Protein AF-A0A819P6S9-F1 (afdb_monomer_lite)

Radius of gyration: 13.53 Å; chains: 1; bounding box: 39×29×28 Å

pLDDT: mean 80.37, std 12.51, range [42.12, 93.25]

Structure (mmCIF, N/CA/C/O backbone):
data_AF-A0A819P6S9-F1
#
_entry.id   AF-A0A819P6S9-F1
#
loop_
_atom_site.group_PDB
_atom_site.id
_atom_site.type_symbol
_atom_site.label_atom_id
_atom_site.label_alt_id
_atom_site.label_comp_id
_atom_site.label_asym_id
_atom_site.label_entity_id
_atom_site.label_seq_id
_atom_site.pdbx_PDB_ins_code
_atom_site.Cartn_x
_atom_site.Cartn_y
_atom_site.Cartn_z
_atom_site.occupancy
_atom_site.B_iso_or_equiv
_atom_site.auth_seq_id
_atom_site.auth_comp_id
_atom_site.auth_asym_id
_atom_site.auth_atom_id
_atom_site.pdbx_PDB_model_num
ATOM 1 N N . SER A 1 1 ? 1.933 15.237 -7.198 1.00 56.25 1 SER A N 1
ATOM 2 C CA . SER A 1 1 ? 0.456 15.352 -7.141 1.00 56.25 1 SER A CA 1
ATOM 3 C C . SER A 1 1 ? 0.017 15.037 -5.716 1.00 56.25 1 SER A C 1
ATOM 5 O O . SER A 1 1 ? 0.264 13.922 -5.281 1.00 56.25 1 SER A O 1
ATOM 7 N N . GLY A 1 2 ? -0.513 16.015 -4.968 1.00 66.19 2 GLY A N 1
ATOM 8 C CA . GLY A 1 2 ? -0.607 16.103 -3.488 1.00 66.19 2 GLY A CA 1
ATOM 9 C C . GLY A 1 2 ? -1.348 15.016 -2.682 1.00 66.19 2 GLY A C 1
ATOM 10 O O . GLY A 1 2 ? -1.830 15.306 -1.593 1.00 66.19 2 GLY A O 1
ATOM 11 N N . LYS A 1 3 ? -1.426 13.780 -3.177 1.00 75.56 3 LYS A N 1
ATOM 12 C CA . LYS A 1 3 ? -2.025 12.611 -2.518 1.00 75.56 3 LYS A CA 1
ATOM 13 C C . LYS A 1 3 ? -1.363 12.302 -1.179 1.00 75.56 3 LYS A C 1
ATOM 15 O O . LYS A 1 3 ? -2.060 12.239 -0.180 1.00 75.56 3 LYS A O 1
ATOM 20 N N . SER A 1 4 ? -0.031 12.265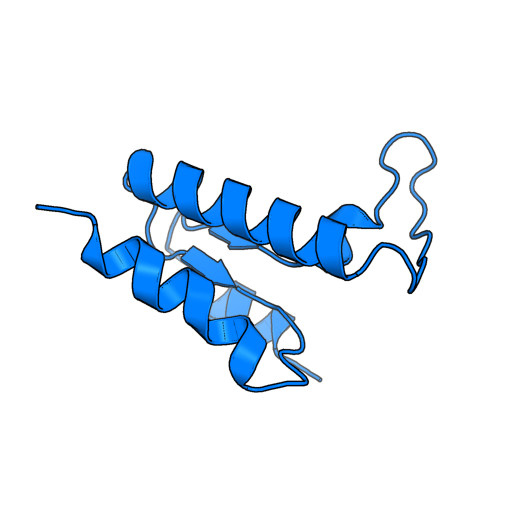 -1.125 1.00 76.12 4 SER A N 1
ATOM 21 C CA . SER A 1 4 ? 0.692 12.028 0.130 1.00 76.12 4 SER A CA 1
ATOM 22 C C . SER A 1 4 ? 0.464 13.138 1.159 1.00 76.12 4 SER A C 1
ATOM 24 O O . SER A 1 4 ? 0.428 12.876 2.359 1.00 76.12 4 SER A O 1
ATOM 26 N N . THR A 1 5 ? 0.255 14.381 0.712 1.00 82.00 5 THR A N 1
ATOM 27 C CA . THR A 1 5 ? -0.138 15.493 1.592 1.00 82.00 5 THR A CA 1
ATOM 28 C C . THR A 1 5 ? -1.546 15.279 2.146 1.00 82.00 5 THR A C 1
ATOM 30 O O . THR A 1 5 ? -1.757 15.424 3.348 1.00 82.00 5 THR A O 1
ATOM 33 N N . LEU A 1 6 ? -2.496 14.874 1.298 1.00 81.88 6 LEU A N 1
ATOM 34 C CA . LEU A 1 6 ? -3.861 14.556 1.716 1.00 81.88 6 LEU A CA 1
ATOM 35 C C . LEU A 1 6 ? -3.907 13.335 2.650 1.00 81.88 6 LEU A C 1
ATOM 37 O O . LEU A 1 6 ? -4.561 13.398 3.682 1.00 81.88 6 LEU A O 1
ATOM 41 N N . ALA A 1 7 ? -3.169 12.265 2.348 1.00 80.19 7 ALA A N 1
ATOM 42 C CA . ALA A 1 7 ? -3.066 11.070 3.183 1.00 80.19 7 ALA A CA 1
ATOM 43 C C . ALA A 1 7 ? -2.553 11.413 4.589 1.00 80.19 7 ALA A C 1
ATOM 45 O O . ALA A 1 7 ? -3.147 11.003 5.585 1.00 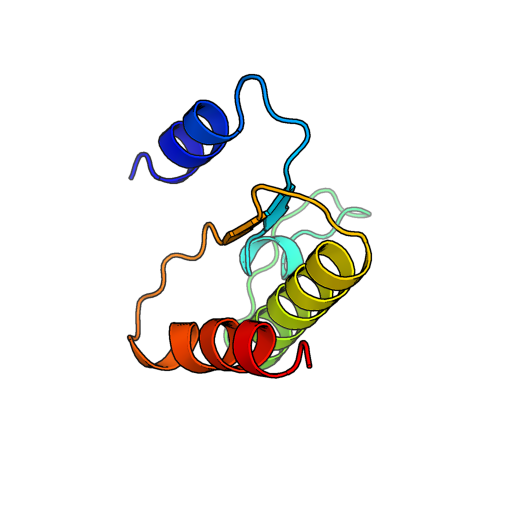80.19 7 ALA A O 1
ATOM 46 N N . LYS A 1 8 ? -1.503 12.241 4.679 1.00 81.25 8 LYS A N 1
ATOM 47 C CA . LYS A 1 8 ? -0.999 12.758 5.960 1.00 81.25 8 LYS A CA 1
ATOM 48 C C . LYS A 1 8 ? -2.039 13.604 6.692 1.00 81.25 8 LYS A C 1
ATOM 50 O O . LYS A 1 8 ? -2.166 13.466 7.900 1.00 81.25 8 LYS A O 1
ATOM 55 N N . SER A 1 9 ? -2.791 14.441 5.976 1.00 83.44 9 SER A N 1
ATOM 56 C CA . SER A 1 9 ? -3.859 15.253 6.567 1.00 83.44 9 SER A CA 1
ATOM 57 C C . SER A 1 9 ? -5.023 14.412 7.091 1.00 83.44 9 SER A C 1
ATOM 59 O O . SER A 1 9 ? -5.557 14.734 8.143 1.00 83.44 9 SER A O 1
ATOM 61 N N . ILE A 1 10 ? -5.425 13.350 6.386 1.00 81.56 10 ILE A N 1
ATOM 62 C CA . ILE A 1 10 ? -6.485 12.434 6.837 1.00 81.56 10 ILE A CA 1
ATOM 63 C C . ILE A 1 10 ? -6.022 11.667 8.074 1.00 81.56 10 ILE A C 1
ATOM 65 O O . ILE A 1 10 ? -6.793 11.481 9.008 1.00 81.56 10 ILE A O 1
ATOM 69 N N . ASN A 1 11 ? -4.755 11.252 8.100 1.00 83.25 11 ASN A N 1
ATOM 70 C CA . ASN A 1 11 ? -4.183 10.582 9.261 1.00 83.25 11 ASN A CA 1
ATOM 71 C C . ASN A 1 11 ? -3.878 11.551 10.418 1.00 83.25 11 ASN A C 1
ATOM 73 O O . ASN A 1 11 ? -3.513 11.117 11.504 1.00 83.25 11 ASN A O 1
ATOM 77 N N . HIS A 1 12 ? -3.995 12.866 10.221 1.00 79.44 12 HIS A N 1
ATOM 78 C CA . HIS A 1 12 ? -3.695 13.840 11.263 1.00 79.44 12 HIS A CA 1
ATOM 79 C C . HIS A 1 12 ? -4.748 13.753 12.378 1.00 79.44 12 HIS A C 1
ATOM 81 O O . HIS A 1 12 ? -5.931 13.986 12.147 1.00 79.44 12 HIS A O 1
ATOM 87 N N . GLY A 1 13 ? -4.313 13.391 13.588 1.00 78.31 13 GLY A N 1
ATOM 88 C CA . GLY A 1 13 ? -5.200 13.127 14.728 1.00 78.31 13 GLY A CA 1
ATOM 89 C C . GLY A 1 13 ? -5.624 11.662 14.878 1.00 78.31 13 GLY A C 1
ATOM 90 O O . GLY A 1 13 ? -6.249 11.319 15.879 1.00 78.31 13 GLY A O 1
ATOM 91 N N . TYR A 1 14 ? -5.231 10.788 13.948 1.00 78.19 14 TYR A N 1
ATOM 92 C CA . TYR A 1 14 ? -5.427 9.344 14.034 1.00 78.19 14 TYR A CA 1
ATOM 93 C C . TYR A 1 14 ? -4.071 8.635 14.065 1.00 78.19 14 TYR A C 1
ATOM 95 O O . TYR A 1 14 ? -3.134 9.019 13.372 1.00 78.19 14 TYR A O 1
ATOM 103 N N . ASN A 1 15 ? -3.948 7.556 14.836 1.00 83.69 15 ASN A N 1
ATOM 104 C CA . ASN A 1 15 ? -2.743 6.717 14.814 1.00 83.69 15 ASN A CA 1
ATOM 105 C C . ASN A 1 15 ? -2.839 5.634 13.720 1.00 83.69 15 ASN A C 1
ATOM 107 O O . ASN A 1 15 ? -2.506 4.470 13.948 1.00 83.69 15 ASN A O 1
ATOM 111 N N . GLY A 1 16 ? -3.389 6.009 12.561 1.00 87.44 16 GLY A N 1
ATOM 112 C CA . GLY A 1 16 ? -3.580 5.129 11.415 1.00 87.44 16 GLY A CA 1
ATOM 113 C C . GLY A 1 16 ? -2.290 4.907 10.631 1.00 87.44 16 GLY A C 1
ATOM 114 O O . GLY A 1 16 ? -1.228 5.448 10.956 1.00 87.44 16 GLY A O 1
ATOM 115 N N . LEU A 1 17 ? -2.376 4.099 9.576 1.00 90.19 17 LEU A N 1
ATOM 116 C CA . LEU A 1 17 ? -1.224 3.664 8.791 1.00 90.19 17 LEU A CA 1
ATOM 117 C C . LEU A 1 17 ? -1.367 4.082 7.329 1.00 90.19 17 LEU A C 1
ATOM 119 O O . LEU A 1 17 ? -2.367 3.773 6.685 1.00 90.19 17 LEU A O 1
ATOM 123 N N . ILE A 1 18 ? -0.335 4.736 6.797 1.00 90.06 18 ILE A N 1
ATOM 124 C CA . ILE A 1 18 ? -0.212 5.038 5.368 1.00 90.06 18 ILE A CA 1
ATOM 125 C C . ILE A 1 18 ? 0.725 3.994 4.756 1.00 90.06 18 ILE A C 1
ATOM 127 O O . ILE A 1 18 ? 1.822 3.772 5.269 1.00 90.06 18 ILE A O 1
ATOM 131 N N . LEU A 1 19 ? 0.280 3.332 3.692 1.00 90.06 19 LEU A N 1
ATOM 132 C CA . LEU A 1 19 ? 1.010 2.276 2.996 1.00 90.06 19 LEU A CA 1
ATOM 133 C C . LEU A 1 19 ? 1.133 2.614 1.513 1.00 90.06 19 LEU A C 1
ATOM 135 O O . LEU A 1 19 ? 0.148 3.015 0.897 1.00 90.06 19 LEU A O 1
ATOM 139 N N . SER A 1 20 ? 2.308 2.385 0.932 1.00 88.44 20 SER A N 1
ATOM 140 C CA . SER A 1 20 ? 2.538 2.504 -0.510 1.00 88.44 20 SER A CA 1
ATOM 141 C C . SER A 1 20 ? 3.294 1.285 -1.049 1.00 88.44 20 SER A C 1
ATOM 143 O O . SER A 1 20 ? 3.995 0.594 -0.308 1.00 88.44 20 SER A O 1
ATOM 145 N N . ALA A 1 21 ? 3.132 0.987 -2.335 1.00 86.75 21 ALA A N 1
ATOM 146 C CA . ALA A 1 21 ? 3.956 0.038 -3.079 1.00 86.75 21 ALA A CA 1
ATOM 147 C C . ALA A 1 21 ? 5.379 0.568 -3.272 1.00 86.75 21 ALA A C 1
ATOM 149 O O . ALA A 1 21 ? 6.321 -0.220 -3.275 1.00 86.75 21 ALA A O 1
ATOM 150 N N . ASP A 1 22 ? 5.557 1.891 -3.323 1.00 85.44 22 ASP A N 1
ATOM 151 C CA . ASP A 1 22 ? 6.880 2.509 -3.437 1.00 85.44 22 ASP A CA 1
ATOM 152 C C . ASP A 1 22 ? 7.772 2.213 -2.226 1.00 85.44 22 ASP A C 1
ATOM 154 O O . ASP A 1 22 ? 8.992 2.144 -2.367 1.00 85.44 22 ASP A O 1
ATOM 158 N N . ASP A 1 23 ? 7.174 1.941 -1.058 1.00 89.00 23 ASP A N 1
ATOM 159 C CA . ASP A 1 23 ? 7.903 1.514 0.141 1.00 89.00 23 ASP A CA 1
ATOM 160 C C . ASP A 1 23 ? 8.744 0.253 -0.104 1.00 89.00 23 ASP A C 1
ATOM 162 O O . ASP A 1 23 ? 9.762 0.068 0.556 1.00 89.00 23 ASP A O 1
ATOM 166 N N . TYR A 1 24 ? 8.336 -0.611 -1.040 1.00 90.69 24 TYR A N 1
ATOM 167 C CA . TYR A 1 24 ? 9.076 -1.824 -1.394 1.00 90.69 24 TYR A CA 1
ATOM 168 C C . TYR A 1 24 ? 10.428 -1.521 -2.052 1.00 90.69 24 TYR A C 1
ATOM 170 O O . TYR A 1 24 ? 11.377 -2.288 -1.913 1.00 90.69 24 TYR A O 1
ATOM 178 N N . PHE A 1 25 ? 10.519 -0.397 -2.762 1.00 90.06 25 PHE A N 1
ATOM 179 C CA . PHE A 1 25 ? 11.709 0.010 -3.504 1.00 90.06 25 PHE A CA 1
ATOM 180 C C . PHE A 1 25 ? 12.656 0.888 -2.677 1.00 90.06 25 PHE A C 1
ATOM 182 O O . PHE A 1 25 ? 13.714 1.283 -3.169 1.00 90.06 25 PHE A O 1
ATOM 189 N N . ASN A 1 26 ? 12.300 1.196 -1.426 1.00 91.25 26 ASN A N 1
ATOM 190 C CA . ASN A 1 26 ? 13.176 1.903 -0.50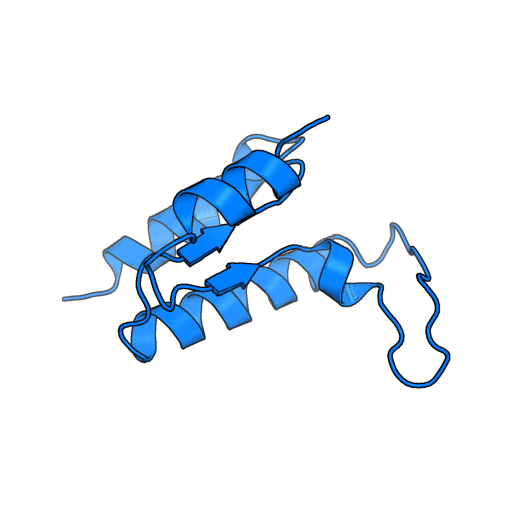1 1.00 91.25 26 ASN A CA 1
ATOM 191 C C . ASN A 1 26 ? 14.150 0.923 0.161 1.00 91.25 26 ASN A C 1
ATOM 193 O O . ASN A 1 26 ? 13.779 0.124 1.022 1.00 91.25 26 ASN A O 1
ATOM 197 N N . ASP A 1 27 ? 15.423 1.021 -0.208 1.00 86.81 27 ASP A N 1
ATOM 198 C CA . ASP A 1 27 ? 16.508 0.342 0.485 1.00 86.81 27 ASP A CA 1
ATOM 199 C C . ASP A 1 27 ? 16.921 1.172 1.706 1.00 86.81 27 ASP A C 1
ATOM 201 O O . ASP A 1 27 ? 17.595 2.200 1.590 1.00 86.81 27 ASP A O 1
ATOM 205 N N . ASN A 1 28 ? 16.515 0.717 2.893 1.00 85.62 28 ASN A N 1
ATOM 206 C CA . ASN A 1 28 ? 16.846 1.377 4.156 1.00 85.62 28 ASN A CA 1
ATOM 207 C C . ASN A 1 28 ? 18.340 1.290 4.508 1.00 85.62 28 ASN A C 1
ATOM 209 O O . ASN A 1 28 ? 18.844 2.167 5.205 1.00 85.62 28 ASN A O 1
ATOM 213 N N . ALA A 1 29 ? 19.050 0.252 4.054 1.00 89.50 29 ALA A N 1
ATOM 214 C CA . ALA A 1 29 ? 20.474 0.085 4.338 1.00 89.50 29 ALA A CA 1
ATOM 215 C C . ALA A 1 29 ? 21.320 1.052 3.499 1.00 89.50 29 ALA A C 1
ATOM 217 O O . ALA A 1 29 ? 22.302 1.608 3.988 1.00 89.50 29 ALA A O 1
ATOM 218 N N . LEU A 1 30 ? 20.918 1.283 2.248 1.00 89.62 30 LEU A N 1
ATOM 219 C CA . LEU A 1 30 ? 21.582 2.213 1.335 1.00 89.62 30 LEU A CA 1
ATOM 220 C C . LEU A 1 30 ? 20.994 3.630 1.371 1.00 89.62 30 LEU A C 1
ATOM 222 O O . LEU A 1 30 ? 21.567 4.528 0.751 1.00 89.62 30 LEU A O 1
ATOM 226 N N . ASN A 1 31 ? 19.872 3.829 2.072 1.00 90.25 31 ASN A N 1
ATOM 227 C CA . ASN A 1 31 ? 19.060 5.049 2.072 1.00 90.25 31 ASN A CA 1
ATOM 228 C C . ASN A 1 31 ? 18.766 5.547 0.643 1.00 90.25 31 ASN A C 1
ATOM 230 O O . ASN A 1 31 ? 18.960 6.721 0.314 1.00 90.25 31 ASN A O 1
ATOM 234 N N . LYS A 1 32 ? 18.374 4.622 -0.240 1.00 89.50 32 LYS A N 1
ATOM 235 C CA . LYS A 1 32 ? 18.160 4.879 -1.670 1.00 89.50 32 LYS A CA 1
ATOM 236 C C . LYS A 1 32 ? 16.867 4.250 -2.161 1.00 89.50 32 LYS A C 1
ATOM 238 O O . LYS A 1 32 ? 16.516 3.144 -1.770 1.00 89.50 32 LYS A O 1
ATOM 243 N N . TYR A 1 33 ? 16.218 4.945 -3.087 1.00 90.19 33 TYR A N 1
ATOM 244 C CA . TYR A 1 33 ? 15.109 4.405 -3.862 1.00 90.19 33 TYR A CA 1
ATOM 245 C C . TYR A 1 33 ? 15.652 3.684 -5.101 1.00 90.19 33 TYR A C 1
ATOM 247 O O . TYR A 1 33 ? 16.368 4.290 -5.904 1.00 90.19 33 TYR A O 1
ATOM 255 N N . ILE A 1 34 ? 15.335 2.398 -5.250 1.00 90.31 34 ILE A N 1
ATOM 256 C CA . ILE A 1 34 ? 15.793 1.548 -6.355 1.00 90.31 34 ILE A CA 1
ATOM 257 C C . ILE A 1 34 ? 14.572 0.915 -7.017 1.00 90.31 34 ILE A C 1
ATOM 259 O O . ILE A 1 34 ? 14.109 -0.148 -6.612 1.00 90.31 34 ILE A O 1
ATOM 263 N N . PHE A 1 35 ? 14.051 1.580 -8.044 1.00 89.00 35 PHE A N 1
ATOM 264 C CA . PHE A 1 35 ? 12.901 1.089 -8.795 1.00 89.00 35 PHE A CA 1
ATOM 265 C C . PHE A 1 35 ? 13.271 -0.069 -9.727 1.00 89.00 35 PHE A C 1
ATOM 267 O O . PHE A 1 35 ? 14.241 0.014 -10.480 1.00 89.00 35 PHE A O 1
ATOM 274 N N . ASP A 1 36 ? 12.439 -1.109 -9.721 1.00 87.69 36 ASP A N 1
ATOM 275 C CA . ASP A 1 36 ? 12.497 -2.222 -10.665 1.00 87.69 36 ASP A CA 1
ATOM 276 C C . ASP A 1 36 ? 11.076 -2.583 -11.106 1.00 87.69 36 ASP A C 1
ATOM 278 O O . ASP A 1 36 ? 10.279 -3.120 -10.332 1.00 87.69 36 ASP A O 1
ATOM 282 N N . SER A 1 37 ? 10.756 -2.302 -12.370 1.00 85.69 37 SER A N 1
ATOM 283 C CA . SER A 1 37 ? 9.427 -2.561 -12.926 1.00 85.69 37 SER A CA 1
ATOM 284 C C . SER A 1 37 ? 9.053 -4.044 -12.913 1.00 85.69 37 SER A C 1
ATOM 286 O O . SER A 1 37 ? 7.870 -4.370 -12.850 1.00 85.69 37 SER A O 1
ATOM 288 N N . ASN A 1 38 ? 10.031 -4.954 -12.932 1.00 90.12 38 ASN A N 1
ATOM 289 C CA . ASN A 1 38 ? 9.763 -6.394 -12.881 1.00 90.12 38 ASN A CA 1
ATOM 290 C C . ASN A 1 38 ? 9.270 -6.846 -11.503 1.00 90.12 38 ASN A C 1
ATOM 292 O O . ASN A 1 38 ? 8.729 -7.940 -11.370 1.00 90.12 38 ASN A O 1
ATOM 296 N N . LYS A 1 39 ? 9.431 -6.002 -10.477 1.00 90.19 39 LYS A N 1
ATOM 297 C CA . LYS A 1 39 ? 9.003 -6.286 -9.107 1.00 90.19 39 LYS A CA 1
ATOM 298 C C . LYS A 1 39 ? 7.716 -5.572 -8.709 1.00 90.19 39 LYS A C 1
ATOM 300 O O . LYS A 1 39 ? 7.353 -5.607 -7.537 1.00 90.19 39 LYS A O 1
ATOM 305 N N . LEU A 1 40 ? 6.995 -4.956 -9.647 1.00 86.19 40 LEU A N 1
ATOM 306 C CA . LEU A 1 40 ? 5.712 -4.304 -9.351 1.00 86.19 40 LEU A CA 1
ATOM 307 C C . LEU A 1 40 ? 4.721 -5.273 -8.692 1.00 86.19 40 LEU A C 1
ATOM 309 O O . LEU A 1 40 ? 4.126 -4.952 -7.666 1.00 86.19 40 LEU A O 1
ATOM 313 N N . ASP A 1 41 ? 4.618 -6.498 -9.203 1.00 85.62 41 ASP A N 1
ATOM 314 C CA . ASP A 1 41 ? 3.763 -7.538 -8.621 1.00 85.62 41 ASP A CA 1
ATOM 315 C C . ASP A 1 41 ? 4.148 -7.901 -7.177 1.00 85.62 41 ASP A C 1
ATOM 317 O O . ASP A 1 41 ? 3.292 -8.226 -6.347 1.00 85.62 41 ASP A O 1
ATOM 321 N N . GLU A 1 42 ? 5.442 -7.891 -6.863 1.00 89.62 42 GLU A N 1
ATOM 322 C CA . GLU A 1 42 ? 5.945 -8.136 -5.510 1.00 89.62 42 GLU A CA 1
ATOM 323 C C . GLU A 1 42 ? 5.657 -6.947 -4.600 1.00 89.62 42 GLU A C 1
ATOM 325 O O . GLU A 1 42 ? 5.179 -7.146 -3.482 1.00 89.62 42 GLU A O 1
ATOM 330 N N . ALA A 1 43 ? 5.861 -5.726 -5.098 1.00 89.19 43 ALA A N 1
ATOM 331 C CA . ALA A 1 43 ? 5.556 -4.489 -4.395 1.00 89.19 43 ALA A CA 1
ATOM 332 C C . ALA A 1 43 ? 4.066 -4.416 -4.023 1.00 89.19 43 ALA A C 1
ATOM 334 O O . ALA A 1 43 ? 3.726 -4.177 -2.864 1.00 89.19 43 ALA A O 1
ATOM 335 N N . HIS A 1 44 ? 3.161 -4.746 -4.951 1.00 85.44 44 HIS A N 1
ATOM 336 C CA . HIS A 1 44 ? 1.724 -4.813 -4.667 1.00 85.44 44 HIS A CA 1
ATOM 337 C C . HIS A 1 44 ? 1.385 -5.878 -3.615 1.00 85.44 44 HIS A C 1
ATOM 339 O O . HIS A 1 44 ? 0.614 -5.616 -2.686 1.00 85.44 44 HIS A O 1
ATOM 345 N N . ARG A 1 45 ? 1.982 -7.075 -3.705 1.00 87.75 45 ARG A N 1
ATOM 346 C CA . ARG A 1 45 ? 1.801 -8.129 -2.691 1.00 87.75 45 ARG A CA 1
ATOM 347 C C . ARG A 1 45 ? 2.336 -7.705 -1.323 1.00 87.75 45 ARG A C 1
ATOM 349 O O . ARG A 1 45 ? 1.702 -8.001 -0.311 1.00 87.75 45 ARG A O 1
ATOM 356 N N . PHE A 1 46 ? 3.466 -7.007 -1.282 1.00 90.31 46 PHE A N 1
ATOM 357 C CA . PHE A 1 46 ? 4.058 -6.456 -0.066 1.00 90.31 46 PHE A CA 1
ATOM 358 C C . PHE A 1 46 ? 3.115 -5.455 0.613 1.00 90.31 46 PHE A C 1
ATOM 360 O O . PHE A 1 46 ? 2.802 -5.614 1.796 1.00 90.31 46 PHE A O 1
ATOM 367 N N . THR A 1 47 ? 2.575 -4.489 -0.135 1.00 90.38 47 THR A N 1
ATOM 368 C CA . THR A 1 47 ? 1.591 -3.529 0.388 1.00 90.38 47 THR A CA 1
ATOM 369 C C . THR A 1 47 ? 0.318 -4.231 0.859 1.00 90.38 47 THR A C 1
ATOM 371 O O . THR A 1 47 ? -0.194 -3.913 1.932 1.00 90.38 47 THR A O 1
ATOM 374 N N . GLY A 1 48 ? -0.175 -5.221 0.107 1.00 88.62 48 GLY A N 1
ATOM 375 C CA . GLY A 1 48 ? -1.350 -6.013 0.479 1.00 88.62 48 GLY A CA 1
ATOM 376 C C . GLY A 1 48 ? -1.172 -6.766 1.801 1.00 88.62 48 GLY A C 1
ATOM 377 O O . GLY A 1 48 ? -2.049 -6.715 2.662 1.00 88.62 48 GLY A O 1
ATOM 378 N N . ARG A 1 49 ? -0.019 -7.413 2.015 1.00 90.69 49 ARG A N 1
ATOM 379 C CA . ARG A 1 49 ? 0.291 -8.086 3.292 1.00 90.69 49 ARG A CA 1
ATOM 380 C C . ARG A 1 49 ? 0.279 -7.103 4.462 1.00 90.69 49 ARG A C 1
ATOM 382 O O . ARG A 1 49 ? -0.389 -7.365 5.457 1.00 90.69 49 ARG A O 1
ATOM 389 N N . ARG A 1 50 ? 0.925 -5.940 4.312 1.00 93.25 50 ARG A N 1
ATOM 390 C CA . ARG A 1 50 ? 0.940 -4.889 5.347 1.00 93.25 50 ARG A CA 1
ATOM 391 C C . ARG A 1 50 ? -0.461 -4.362 5.663 1.00 93.25 50 ARG A C 1
ATOM 393 O O . ARG A 1 50 ? -0.763 -4.129 6.830 1.00 93.25 50 ARG A O 1
ATOM 400 N N . ALA A 1 51 ? -1.315 -4.211 4.650 1.00 90.19 51 ALA A N 1
ATOM 401 C CA . ALA A 1 51 ? -2.704 -3.799 4.838 1.00 90.19 51 ALA A CA 1
ATOM 402 C C . ALA A 1 51 ? -3.510 -4.860 5.604 1.00 90.19 51 ALA A C 1
ATOM 404 O O . ALA A 1 51 ? -4.165 -4.536 6.591 1.00 90.19 51 ALA A O 1
ATOM 405 N N . SER A 1 52 ? -3.400 -6.133 5.212 1.00 89.00 52 SER A N 1
ATOM 406 C CA . SER A 1 52 ? -4.019 -7.262 5.924 1.00 89.00 52 SER A CA 1
ATOM 407 C C . SER A 1 52 ? -3.571 -7.334 7.388 1.00 89.00 52 SER A C 1
ATOM 409 O O . SER A 1 52 ? -4.393 -7.512 8.283 1.00 89.00 52 SER A O 1
ATOM 411 N N . ASP A 1 53 ? -2.276 -7.186 7.659 1.00 91.44 53 ASP A N 1
ATOM 412 C CA . ASP A 1 53 ? -1.755 -7.252 9.027 1.00 91.44 53 ASP A CA 1
ATOM 413 C C . ASP A 1 53 ? -2.210 -6.059 9.875 1.00 91.44 53 ASP A C 1
ATOM 415 O O . ASP A 1 53 ? -2.516 -6.221 11.057 1.00 91.44 53 ASP A O 1
ATOM 419 N N . ALA A 1 54 ? -2.313 -4.867 9.282 1.00 89.69 54 ALA A N 1
ATOM 420 C CA . ALA A 1 54 ? -2.877 -3.697 9.946 1.00 89.69 54 ALA A CA 1
ATOM 421 C C . ALA A 1 54 ? -4.368 -3.887 10.276 1.00 89.69 54 ALA A C 1
ATOM 423 O O . ALA A 1 54 ? -4.780 -3.571 11.394 1.00 89.69 54 ALA A O 1
ATOM 424 N N . LEU A 1 55 ? -5.146 -4.481 9.360 1.00 87.81 55 LEU A N 1
ATOM 425 C CA . LEU A 1 55 ? -6.551 -4.834 9.596 1.00 87.81 55 LEU A CA 1
ATOM 426 C C . LEU A 1 55 ? -6.690 -5.823 10.758 1.00 87.81 55 LEU A C 1
ATOM 428 O O . LEU A 1 55 ? -7.457 -5.577 11.684 1.00 87.81 55 LEU A O 1
ATOM 432 N N . LYS A 1 56 ? -5.896 -6.903 10.772 1.00 89.12 56 LYS A N 1
ATOM 433 C CA . LYS A 1 56 ? -5.892 -7.896 11.867 1.00 89.12 56 LYS A CA 1
ATOM 434 C C . LYS A 1 56 ? -5.534 -7.291 13.225 1.00 89.12 56 LYS A C 1
ATOM 436 O O . LYS A 1 56 ? -5.949 -7.803 14.259 1.00 89.12 56 LYS A O 1
ATOM 441 N N . ARG A 1 57 ? -4.754 -6.209 13.230 1.00 90.19 57 ARG A N 1
ATOM 442 C CA . ARG A 1 57 ? -4.365 -5.456 14.430 1.00 90.19 57 ARG A CA 1
ATOM 443 C C . ARG A 1 57 ? -5.365 -4.359 14.810 1.00 90.19 57 ARG A C 1
ATOM 445 O O . ARG A 1 57 ? -5.074 -3.600 15.729 1.00 90.19 57 ARG A O 1
ATOM 452 N N . ASN A 1 58 ? -6.510 -4.268 14.128 1.00 88.88 58 ASN A N 1
ATOM 453 C CA . ASN A 1 58 ? -7.526 -3.229 14.315 1.00 88.88 58 ASN A CA 1
ATOM 454 C C . ASN A 1 58 ? -6.971 -1.797 14.181 1.00 88.88 58 ASN A C 1
ATOM 456 O O . ASN A 1 58 ? -7.428 -0.878 14.859 1.00 88.88 58 ASN A O 1
ATOM 460 N N . ILE A 1 59 ? -5.968 -1.594 13.319 1.00 89.44 59 ILE A N 1
ATOM 461 C CA . ILE A 1 59 ? -5.446 -0.255 13.022 1.00 89.44 59 ILE A CA 1
ATOM 462 C C . ILE A 1 59 ? -6.429 0.456 12.093 1.00 89.44 59 ILE A C 1
ATOM 464 O O . ILE A 1 59 ? -6.822 -0.092 11.065 1.00 89.44 59 ILE A O 1
ATOM 468 N N . SER A 1 60 ? -6.800 1.690 12.435 1.00 84.19 60 SER A N 1
ATOM 469 C CA . SER A 1 60 ? -7.696 2.519 11.631 1.00 84.19 60 SER A CA 1
ATOM 470 C C . SER A 1 60 ? -7.333 4.009 11.757 1.00 84.19 60 SER A C 1
ATOM 472 O O . SER A 1 60 ? -7.033 4.453 12.868 1.00 84.19 60 SER A O 1
ATOM 474 N N . PRO A 1 61 ? -7.359 4.788 10.656 1.00 89.38 61 PRO A N 1
ATOM 475 C CA . PRO A 1 61 ? -7.598 4.348 9.279 1.00 89.38 61 PRO A CA 1
ATOM 476 C C . PRO A 1 61 ? -6.368 3.654 8.660 1.00 89.38 61 PRO A C 1
ATOM 478 O O . PRO A 1 61 ? -5.231 3.885 9.069 1.00 89.38 61 PRO A O 1
ATOM 481 N N . ILE A 1 62 ? -6.590 2.820 7.641 1.00 88.44 62 ILE A N 1
ATOM 482 C CA . ILE A 1 62 ? -5.529 2.313 6.755 1.00 88.44 62 ILE A CA 1
ATOM 483 C C . ILE A 1 62 ? -5.686 3.021 5.413 1.00 88.44 62 ILE A C 1
ATOM 485 O O . ILE A 1 62 ? -6.728 2.915 4.770 1.00 88.44 62 ILE A O 1
ATOM 489 N N . ILE A 1 63 ? -4.656 3.752 4.999 1.00 88.56 63 ILE A N 1
ATOM 490 C CA . ILE A 1 63 ? -4.648 4.557 3.778 1.00 88.56 63 ILE A CA 1
ATOM 491 C C . ILE A 1 63 ? -3.631 3.948 2.816 1.00 88.56 63 ILE A C 1
ATOM 493 O O . ILE A 1 63 ? -2.445 3.881 3.130 1.00 88.56 63 ILE A O 1
ATOM 497 N N . ILE A 1 64 ? -4.083 3.516 1.639 1.00 86.19 64 ILE A N 1
ATOM 498 C CA . ILE A 1 64 ? -3.201 3.024 0.574 1.00 86.19 64 ILE A CA 1
ATOM 499 C C . ILE A 1 64 ? -2.889 4.191 -0.375 1.00 86.19 64 ILE A C 1
ATOM 501 O O . ILE A 1 64 ? -3.719 4.548 -1.208 1.00 86.19 64 ILE A O 1
ATOM 505 N N . ASP A 1 65 ? -1.707 4.797 -0.245 1.00 82.25 65 ASP A N 1
ATOM 506 C CA . ASP A 1 65 ? -1.218 5.907 -1.085 1.00 82.25 65 ASP A CA 1
ATOM 507 C C . ASP A 1 65 ? -0.478 5.372 -2.322 1.00 82.25 65 ASP A C 1
ATOM 509 O O . ASP A 1 65 ? 0.667 5.725 -2.604 1.00 82.25 65 ASP A O 1
ATOM 513 N N . ASN A 1 66 ? -1.135 4.468 -3.052 1.00 73.56 66 ASN A N 1
ATOM 514 C CA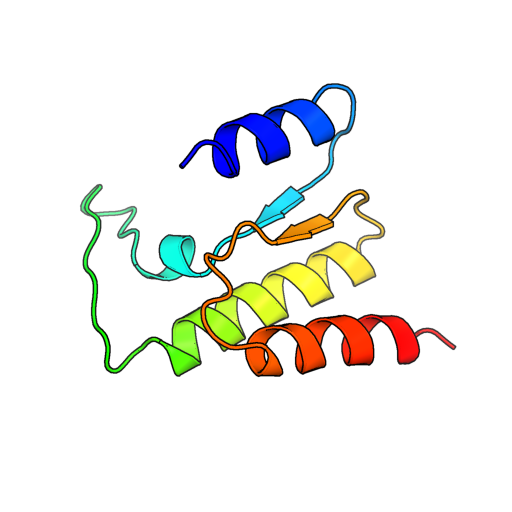 . ASN A 1 66 ? -0.657 4.010 -4.351 1.00 73.56 66 ASN A CA 1
ATOM 515 C C . ASN A 1 66 ? -1.133 4.961 -5.445 1.00 73.56 66 ASN A C 1
ATOM 517 O O . ASN A 1 66 ? -2.230 5.522 -5.389 1.00 73.56 66 ASN A O 1
ATOM 521 N N . THR A 1 67 ? -0.339 5.081 -6.507 1.00 65.25 67 THR A N 1
ATOM 522 C CA . THR A 1 67 ? -0.749 5.816 -7.709 1.00 65.25 67 THR A CA 1
ATOM 523 C C . THR A 1 67 ? -1.980 5.179 -8.374 1.00 65.25 67 THR A C 1
ATOM 525 O O . THR A 1 67 ? -2.684 5.890 -9.088 1.00 65.25 67 THR A O 1
ATOM 528 N N . ASN A 1 68 ? -2.278 3.896 -8.083 1.00 58.00 68 ASN A N 1
ATOM 529 C CA . ASN A 1 68 ? -3.459 3.142 -8.533 1.00 58.00 68 ASN A CA 1
ATOM 530 C C . ASN A 1 68 ? -3.761 3.389 -10.015 1.00 58.00 68 ASN A C 1
ATOM 532 O O . ASN A 1 68 ? -4.880 3.733 -10.399 1.00 58.00 68 ASN A O 1
ATOM 536 N N . THR A 1 69 ? -2.731 3.268 -10.854 1.00 55.12 69 THR A N 1
ATOM 537 C CA . THR A 1 69 ? -2.827 3.568 -12.286 1.00 55.12 69 THR A CA 1
ATOM 538 C C . THR A 1 69 ? -3.805 2.647 -13.007 1.00 55.12 69 THR A C 1
ATOM 540 O O . THR A 1 69 ? -4.327 3.022 -14.056 1.00 55.12 69 THR A O 1
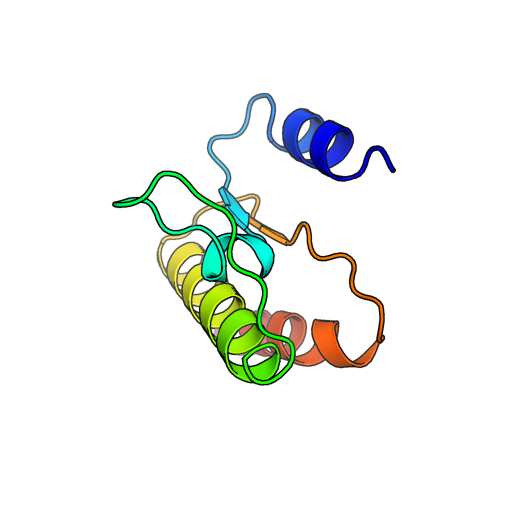ATOM 543 N N . GLN A 1 70 ? -4.087 1.466 -12.449 1.00 54.81 70 GLN A N 1
ATOM 544 C CA . GLN A 1 70 ? -5.024 0.503 -13.010 1.00 54.81 70 GLN A CA 1
ATOM 545 C C . GLN A 1 70 ? -6.076 0.088 -11.977 1.00 54.81 70 GLN A C 1
ATOM 547 O O . GLN A 1 70 ? -5.786 -0.279 -10.840 1.00 54.81 70 GLN A O 1
ATOM 552 N N . THR A 1 71 ? -7.345 0.099 -12.388 1.00 52.56 71 THR A N 1
ATOM 553 C CA . THR A 1 71 ? -8.503 -0.118 -11.502 1.00 52.56 71 THR A CA 1
ATOM 554 C C . THR A 1 71 ? -8.518 -1.506 -10.846 1.00 52.56 71 THR A C 1
ATOM 556 O O . THR A 1 71 ? -9.146 -1.693 -9.804 1.00 52.56 71 THR A O 1
ATOM 559 N N . TRP A 1 72 ? -7.824 -2.497 -11.420 1.00 60.84 72 TRP A N 1
ATOM 560 C CA . TRP A 1 72 ? -7.734 -3.840 -10.839 1.00 60.84 72 TRP A CA 1
ATOM 561 C C . TRP A 1 72 ? -6.846 -3.922 -9.594 1.00 60.84 72 TRP A C 1
ATOM 563 O O . TRP A 1 72 ? -7.029 -4.848 -8.805 1.00 60.84 72 TRP A O 1
ATOM 573 N N . GLU A 1 73 ? -5.967 -2.944 -9.363 1.00 64.69 73 GLU A N 1
ATOM 574 C CA . GLU A 1 73 ? -5.094 -2.870 -8.181 1.00 64.69 73 GLU A CA 1
ATOM 575 C C . GLU A 1 73 ? -5.894 -2.715 -6.868 1.00 64.69 73 GLU A C 1
ATOM 577 O O . GLU A 1 73 ? -5.406 -3.064 -5.796 1.00 64.69 73 GLU A O 1
ATOM 582 N N . MET A 1 74 ? -7.157 -2.266 -6.940 1.00 66.88 74 MET A N 1
ATOM 583 C CA . MET A 1 74 ? -8.035 -2.086 -5.773 1.00 66.88 74 MET A CA 1
ATOM 584 C C . MET A 1 74 ? -8.788 -3.355 -5.336 1.00 66.88 74 MET A C 1
ATOM 586 O O . MET A 1 74 ? -9.159 -3.480 -4.168 1.00 66.88 74 MET A O 1
ATOM 590 N N . LYS A 1 75 ? -8.998 -4.321 -6.244 1.00 71.50 75 LYS A N 1
ATOM 591 C CA . LYS A 1 75 ? -9.743 -5.568 -5.974 1.00 71.50 75 LYS A CA 1
ATOM 592 C C . LYS A 1 75 ? -9.252 -6.355 -4.746 1.00 71.50 75 LYS A C 1
ATOM 594 O O . LYS A 1 75 ? -10.109 -6.774 -3.965 1.00 71.50 75 LYS A O 1
ATOM 599 N N . PRO A 1 76 ? -7.935 -6.567 -4.531 1.00 66.19 76 PRO A N 1
ATOM 600 C CA . PRO A 1 76 ? -7.475 -7.336 -3.376 1.00 66.19 76 PRO A CA 1
ATOM 601 C C . PRO A 1 76 ? -7.830 -6.671 -2.040 1.00 66.19 76 PRO A C 1
ATOM 603 O O . PRO A 1 76 ? -8.177 -7.378 -1.099 1.00 66.19 76 PRO A O 1
ATOM 606 N N . TYR A 1 77 ? -7.822 -5.337 -1.954 1.00 69.38 77 TYR A N 1
ATOM 607 C CA . TYR A 1 77 ? -8.154 -4.632 -0.711 1.00 69.38 77 TYR A CA 1
ATOM 608 C C . TYR A 1 77 ? -9.637 -4.755 -0.350 1.00 69.38 77 TYR A C 1
ATOM 610 O O . TYR A 1 77 ? -9.967 -4.958 0.813 1.00 69.38 77 TYR A O 1
ATOM 618 N N . VAL A 1 78 ? -10.534 -4.702 -1.341 1.00 69.75 78 VAL A N 1
ATOM 619 C CA . VAL A 1 78 ? -11.977 -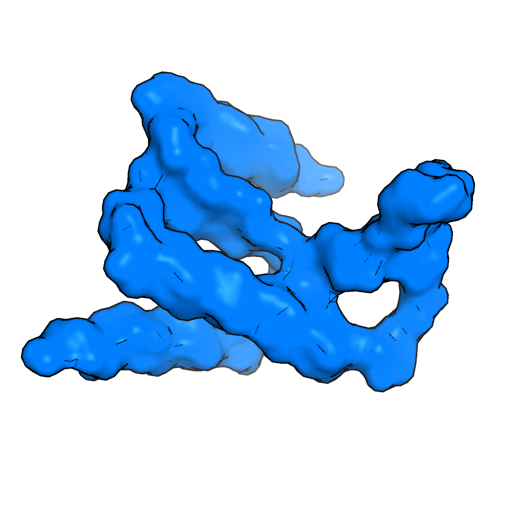4.903 -1.115 1.00 69.75 78 VAL A CA 1
ATOM 620 C C . VAL A 1 78 ? -12.261 -6.335 -0.658 1.00 69.75 78 VAL A C 1
ATOM 622 O O . VAL A 1 78 ? -13.021 -6.548 0.283 1.00 69.75 78 VAL A O 1
ATOM 625 N N . ALA A 1 79 ? -11.610 -7.325 -1.278 1.00 68.94 79 ALA A N 1
ATOM 626 C CA . ALA A 1 79 ? -11.753 -8.721 -0.878 1.00 68.94 79 ALA A CA 1
ATOM 627 C C . ALA A 1 79 ? -11.268 -8.976 0.562 1.00 68.94 79 ALA A C 1
ATOM 629 O O . ALA A 1 79 ? -11.877 -9.777 1.264 1.00 68.94 79 ALA A O 1
ATOM 630 N N . MET A 1 80 ? -10.221 -8.278 1.023 1.00 70.44 80 MET A N 1
ATOM 631 C CA . MET A 1 80 ? -9.698 -8.414 2.392 1.00 70.44 80 MET A CA 1
ATOM 632 C C . MET A 1 80 ? -10.706 -8.010 3.472 1.00 70.44 80 MET A C 1
ATOM 634 O O . MET A 1 80 ? -10.732 -8.633 4.530 1.00 70.44 80 MET A O 1
ATOM 638 N N . VAL A 1 81 ? -11.545 -7.005 3.213 1.00 63.47 81 VAL A N 1
ATOM 639 C CA . VAL A 1 81 ? -12.558 -6.540 4.178 1.00 63.47 81 VAL A CA 1
ATOM 640 C C . VAL A 1 81 ? -13.722 -7.536 4.294 1.00 63.47 81 VAL A C 1
ATOM 642 O O . VAL A 1 81 ? -14.297 -7.690 5.364 1.00 63.47 81 VAL A O 1
ATOM 645 N N . ASN A 1 82 ? -14.018 -8.291 3.231 1.00 58.66 82 ASN A N 1
ATOM 646 C CA . ASN A 1 82 ? -15.140 -9.238 3.193 1.00 58.66 82 ASN A CA 1
ATOM 647 C C . ASN A 1 82 ? -14.868 -10.595 3.875 1.00 58.66 82 ASN A C 1
ATOM 649 O O . ASN A 1 82 ? -15.762 -11.435 3.910 1.00 58.66 82 ASN A O 1
ATOM 653 N N . VAL A 1 83 ? -13.658 -10.837 4.395 1.00 53.06 83 VAL A N 1
ATOM 654 C CA . VAL A 1 83 ? -13.290 -12.103 5.072 1.00 53.06 83 VAL A CA 1
ATOM 655 C C . VAL A 1 83 ? -13.373 -11.991 6.606 1.00 53.06 83 VAL A C 1
ATOM 657 O O . VAL A 1 83 ? -13.091 -12.949 7.316 1.00 53.06 83 VAL A O 1
ATOM 660 N N . GLN A 1 84 ? -13.810 -10.852 7.151 1.00 43.16 84 GLN A N 1
ATOM 661 C CA . GLN A 1 84 ? -14.161 -10.741 8.571 1.00 43.16 84 GLN A CA 1
ATOM 662 C C . GLN A 1 84 ? -15.624 -11.168 8.788 1.00 43.16 84 GLN A C 1
ATOM 664 O O . GLN A 1 84 ? -16.532 -10.340 8.767 1.00 43.16 84 GLN A O 1
ATOM 669 N N . CYS A 1 85 ? -15.847 -12.470 8.969 1.00 42.12 85 CYS A N 1
ATOM 670 C CA . CYS A 1 85 ? -17.024 -13.039 9.636 1.00 42.12 85 CYS A CA 1
ATOM 671 C C . CYS A 1 85 ? -16.547 -13.879 10.819 1.00 42.12 85 CYS A C 1
ATOM 673 O O . CYS A 1 85 ? -15.538 -14.601 10.641 1.00 42.12 85 CYS A O 1
#

Sequence (85 aa):
SGKSTLAKSINHGYNGLILSADDYFNDNALNKYIFDSNKLDEAHRFTGRRASDALKRNISPIIIDNTNTQTWEMKPYVAMVNVQC

Secondary structure (DSSP, 8-state):
-THHHHHHHHTTTS--EEE-SGGGGEETTTTEE---GGGHHHHHHHHHHHHHHHHHTT-S-EEE-----SGGGGHHHHHHHTT--

Foldseek 3Di:
DCLVVVVVVVCVVFPAEEFELQVVQQDPVVRDRHDDPVCSVVSLVVRLVVLLVCVVVVGPDYHYSYPCPDVVSCVSVVVSVVPPD